Protein AF-A0A4R2C2F5-F1 (afdb_monomer)

Radius of gyration: 17.39 Å; Cα contacts (8 Å, |Δi|>4): 212; chains: 1; bounding box: 42×52×36 Å

Solvent-accessible surface area (backbone atoms only — not comparable to full-atom values): 8159 Å² total; per-residue (Å²): 137,79,82,58,66,68,59,53,52,53,48,51,54,52,50,50,52,53,58,70,70,56,68,92,62,58,73,46,77,51,84,63,47,82,47,92,70,28,44,34,46,35,34,39,32,41,31,90,96,57,86,86,55,72,64,53,52,50,46,47,50,58,59,45,46,61,54,51,52,54,40,40,78,71,54,34,48,53,51,31,39,36,34,45,31,39,52,94,87,32,26,35,43,37,43,35,37,29,35,73,93,87,40,68,49,80,49,48,25,36,22,85,43,68,90,58,55,36,82,46,71,90,90,72,76,70,82,63,87,80,44,78,80,77,57,88,70,86,129

Sequence (139 aa):
MGSDPSLAGRSAVALTGLAEAYRPRPVTPLMPWRFPGRLVKPYVITARGRSWDDQMVGVARVAAARQLEFDDAMGALGLAVVILHLGDDGIYLVVQSWAKDFQSRLSIFSGMDVDDLRPAPIGVAPCVWRCSATSGRRT

Mean predicted aligned error: 9.56 Å

pLDDT: mean 80.14, std 17.2, range [38.44, 96.81]

Nearest PDB structures (foldseek):
  8fmw-assembly1_W  TM=6.219E-01  e=4.676E-02  Borreliella burgdorferi B31
  6e95-assembly1_A  TM=4.621E-01  e=3.703E-01  Saccharomyces cerevisiae S288C
  6e52-assembly1_A  TM=4.661E-01  e=4.758E-01  Saccharomyces cerevisiae S288C
  8xl0-assembly1_A  TM=3.562E-01  e=1.471E+00  Homo sapiens

Secondary structure (DSSP, 8-state):
----HHHHHHHHHHHHHHHHH--PPPEEE---EEETTEEEEEEEEE-TT----HHHHHHHHHHHHHHHHHHHHTTEEEEEEEEEEE-SS-EEEEEEEEESTT-EEEEEEEESSSTT-EEPPTT---GGGGSGGGS----

Structure (mmCIF, N/CA/C/O backbone):
data_AF-A0A4R2C2F5-F1
#
_entry.id   AF-A0A4R2C2F5-F1
#
loop_
_atom_site.group_PDB
_atom_site.id
_atom_site.type_symbol
_atom_site.label_atom_id
_atom_site.label_alt_id
_atom_site.label_comp_id
_atom_site.label_asym_id
_atom_site.label_entity_id
_atom_site.label_seq_id
_atom_site.pdbx_PDB_ins_code
_atom_site.Cartn_x
_atom_site.Cartn_y
_atom_site.Cartn_z
_atom_site.occupancy
_atom_site.B_iso_or_equiv
_atom_site.auth_seq_id
_atom_site.auth_comp_id
_atom_site.auth_asym_id
_atom_site.auth_atom_id
_atom_site.pdbx_PDB_model_num
ATOM 1 N N . MET A 1 1 ? -22.400 38.675 2.208 1.00 41.84 1 MET A N 1
ATOM 2 C CA . MET A 1 1 ? -22.736 37.240 2.306 1.00 41.84 1 MET A CA 1
ATOM 3 C C . MET A 1 1 ? -22.178 36.747 3.635 1.00 41.84 1 MET A C 1
ATOM 5 O O . MET A 1 1 ? -20.990 36.477 3.720 1.00 41.84 1 MET A O 1
ATOM 9 N N . GLY A 1 2 ? -22.974 36.835 4.705 1.00 48.09 2 GLY A N 1
ATOM 10 C CA . GLY A 1 2 ? -22.529 36.503 6.063 1.00 48.09 2 GLY A CA 1
ATOM 11 C C . GLY A 1 2 ? -22.527 34.993 6.267 1.00 48.09 2 GLY A C 1
ATOM 12 O O . GLY A 1 2 ? -23.490 34.330 5.892 1.00 48.09 2 GLY A O 1
ATOM 13 N N . SER A 1 3 ? -21.443 34.450 6.815 1.00 55.97 3 SER A N 1
ATOM 14 C CA . SER A 1 3 ? -21.366 33.049 7.228 1.00 55.97 3 SER A CA 1
ATOM 15 C C . SER A 1 3 ? -22.447 32.767 8.270 1.00 55.97 3 SER A C 1
ATOM 17 O O . SER A 1 3 ? -22.441 33.387 9.332 1.00 55.97 3 SER A O 1
ATOM 19 N N . ASP A 1 4 ? -23.368 31.855 7.963 1.00 49.75 4 ASP A N 1
ATOM 20 C CA . ASP A 1 4 ? -24.411 31.418 8.888 1.00 49.75 4 ASP A CA 1
ATOM 21 C C . ASP A 1 4 ? -23.758 30.793 10.143 1.00 49.75 4 ASP A C 1
ATOM 23 O O . ASP A 1 4 ? -23.073 29.766 10.038 1.00 49.75 4 ASP A O 1
ATOM 27 N N . PRO A 1 5 ? -23.925 31.388 11.337 1.00 57.31 5 PRO A N 1
ATOM 28 C CA . PRO A 1 5 ? -23.315 30.890 12.568 1.00 57.31 5 PRO A CA 1
ATOM 29 C C . PRO A 1 5 ? -23.817 29.489 12.956 1.00 57.31 5 PRO A C 1
ATOM 31 O O . PRO A 1 5 ? -23.120 28.769 13.675 1.00 57.31 5 PRO A O 1
ATOM 34 N N . SER A 1 6 ? -24.972 29.051 12.439 1.00 55.88 6 SER A N 1
ATOM 35 C CA . SER A 1 6 ? -25.473 27.687 12.635 1.00 55.88 6 SER A CA 1
ATOM 36 C C . SER A 1 6 ? -24.668 26.644 11.841 1.00 55.88 6 SER A C 1
ATOM 38 O O . SER A 1 6 ? -24.438 25.536 12.336 1.00 55.88 6 SER A O 1
ATOM 40 N N . LEU A 1 7 ? -24.148 27.010 10.659 1.00 49.94 7 LEU A N 1
ATOM 41 C CA . LEU A 1 7 ? -23.226 26.178 9.876 1.00 49.94 7 LEU A CA 1
ATOM 42 C C . LEU A 1 7 ? -21.853 26.095 10.547 1.00 49.94 7 LEU A C 1
ATOM 44 O O . LEU A 1 7 ? -21.250 25.021 10.566 1.00 49.94 7 LEU A O 1
ATOM 48 N N . ALA A 1 8 ? -21.385 27.190 11.154 1.00 56.25 8 ALA A N 1
ATOM 49 C CA . ALA A 1 8 ? -20.141 27.206 11.922 1.00 56.25 8 ALA A CA 1
ATOM 50 C C . ALA A 1 8 ? -20.226 26.311 13.176 1.00 56.25 8 ALA A C 1
ATOM 52 O O . ALA A 1 8 ? -19.320 25.516 13.425 1.00 56.25 8 ALA A O 1
ATOM 53 N N . GLY A 1 9 ? -21.340 26.365 13.918 1.00 55.56 9 GLY A N 1
ATOM 54 C CA . GLY A 1 9 ? -21.569 25.531 15.105 1.00 55.56 9 GLY A CA 1
ATOM 55 C C . GLY A 1 9 ? -21.719 24.037 14.792 1.00 55.56 9 GLY A C 1
ATOM 56 O O . GLY A 1 9 ? -21.106 23.201 15.456 1.00 55.56 9 GLY A O 1
ATOM 57 N N . ARG A 1 10 ? -22.464 23.681 13.735 1.00 53.25 10 ARG A N 1
ATOM 58 C CA . ARG A 1 10 ? -22.573 22.286 13.261 1.00 53.25 10 ARG A CA 1
ATOM 59 C C . ARG A 1 10 ? -21.237 21.739 12.760 1.00 53.25 10 ARG A C 1
ATOM 61 O O . ARG A 1 10 ? -20.917 20.586 13.033 1.00 53.25 10 ARG A O 1
ATOM 68 N N . SER A 1 11 ? -20.448 22.574 12.083 1.00 61.69 11 SER A N 1
ATOM 69 C CA . SER A 1 11 ? -19.110 22.203 11.609 1.00 61.69 11 SER A CA 1
ATOM 70 C C . SER A 1 11 ? -18.139 21.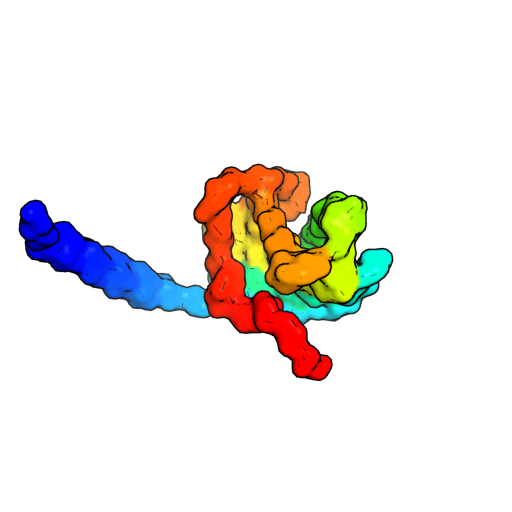978 12.766 1.00 61.69 11 SER A C 1
ATOM 72 O O . SER A 1 11 ? -17.404 20.998 12.749 1.00 61.69 11 SER A O 1
ATOM 74 N N . ALA A 1 12 ? -18.166 22.819 13.803 1.00 61.00 12 ALA A N 1
ATOM 75 C CA . ALA A 1 12 ? -17.313 22.647 14.978 1.00 61.00 12 ALA A CA 1
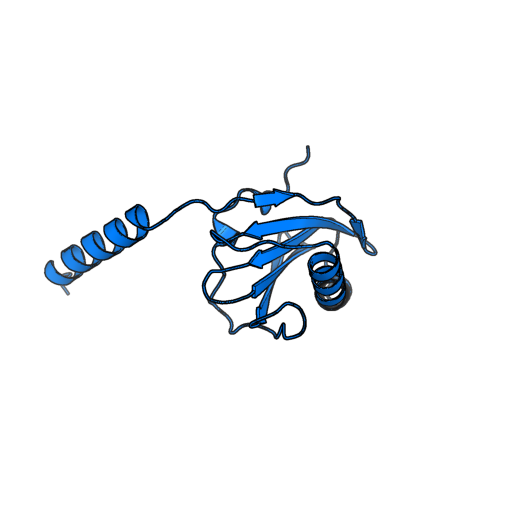ATOM 76 C C . ALA A 1 12 ? -17.640 21.357 15.749 1.00 61.00 12 ALA A C 1
ATOM 78 O O . ALA A 1 12 ? -16.735 20.592 16.058 1.00 61.00 12 ALA A O 1
ATOM 79 N N . VAL A 1 13 ? -18.922 21.059 15.990 1.00 62.62 13 VAL A N 1
ATOM 80 C CA . VAL A 1 13 ? -19.342 19.819 16.674 1.00 62.62 13 VAL A CA 1
ATOM 81 C C . VAL A 1 13 ? -19.005 18.574 15.847 1.00 62.62 13 VAL A C 1
ATOM 83 O O . VAL A 1 13 ? -18.512 17.592 16.398 1.00 62.62 13 VAL A O 1
ATOM 86 N N . ALA A 1 14 ? -19.207 18.613 14.526 1.00 61.94 14 ALA A N 1
ATOM 87 C CA . ALA A 1 14 ? -18.840 17.509 13.640 1.00 61.94 14 ALA A CA 1
ATOM 88 C C . ALA A 1 14 ? -17.318 17.272 13.595 1.00 61.94 14 ALA A C 1
ATOM 90 O O . ALA A 1 14 ? -16.873 16.124 13.601 1.00 61.94 14 ALA A O 1
ATOM 91 N N . LEU A 1 15 ? -16.513 18.341 13.591 1.00 59.09 15 LEU A N 1
ATOM 92 C CA . LEU A 1 15 ? -15.050 18.253 13.620 1.00 59.09 15 LEU A CA 1
ATOM 93 C C . LEU A 1 15 ? -14.531 17.735 14.967 1.00 59.09 15 LEU A C 1
ATOM 95 O O . LEU A 1 15 ? -13.653 16.874 14.977 1.00 59.09 15 LEU A O 1
ATOM 99 N N . THR A 1 16 ? -15.090 18.200 16.087 1.00 61.88 16 THR A N 1
ATOM 100 C CA . THR A 1 16 ? -14.743 17.696 17.425 1.00 61.88 16 THR A CA 1
ATOM 101 C C . THR A 1 16 ? -15.134 16.229 17.572 1.00 61.88 16 THR A C 1
ATOM 103 O O . THR A 1 16 ? -14.309 15.426 17.995 1.00 61.88 16 THR A O 1
ATOM 106 N N . GLY A 1 17 ? -16.328 15.837 17.112 1.00 64.69 17 GLY A N 1
ATOM 107 C CA . GLY A 1 17 ? -16.752 14.435 17.108 1.00 64.69 17 GLY A CA 1
ATOM 108 C C . GLY A 1 17 ? -15.844 13.539 16.258 1.00 64.69 17 GLY A C 1
ATOM 109 O O . GLY A 1 17 ? -15.508 12.431 16.672 1.00 64.69 17 GLY A O 1
ATOM 110 N N . LEU A 1 18 ? -15.371 14.026 15.104 1.00 60.09 18 LEU A N 1
ATOM 111 C CA . LEU A 1 18 ? -14.405 13.301 14.273 1.00 60.09 18 LEU A CA 1
ATOM 112 C C . LEU A 1 18 ? -13.034 13.175 14.957 1.00 60.09 18 LEU A C 1
ATOM 114 O O . LEU A 1 18 ? -12.396 12.127 14.863 1.00 60.09 18 LEU A O 1
ATOM 118 N N . ALA A 1 19 ? -12.581 14.225 15.644 1.00 63.00 19 ALA A N 1
ATOM 119 C CA . ALA A 1 19 ? -11.322 14.224 16.383 1.00 63.00 19 ALA A CA 1
ATOM 120 C C . ALA A 1 19 ? -11.367 13.304 17.616 1.00 63.00 19 ALA A C 1
ATOM 122 O O . ALA A 1 19 ? -10.393 12.608 17.890 1.00 63.00 19 ALA A O 1
ATOM 123 N N . GLU A 1 20 ? -12.494 13.250 18.328 1.00 64.25 20 GLU A N 1
ATOM 124 C CA . GLU A 1 20 ? -12.697 12.378 19.494 1.00 64.25 20 GLU A CA 1
ATOM 125 C C . GLU A 1 20 ? -12.886 10.905 19.106 1.00 64.25 20 GLU A C 1
ATOM 127 O O . GLU A 1 20 ? -12.379 10.005 19.784 1.00 64.25 20 GLU A O 1
ATOM 132 N N . ALA A 1 21 ? -13.579 10.643 17.993 1.00 63.69 21 ALA A N 1
ATOM 133 C CA . ALA A 1 21 ? -13.723 9.301 17.433 1.00 63.69 21 ALA A CA 1
ATOM 134 C C . ALA A 1 21 ? -12.414 8.780 16.816 1.00 63.69 21 ALA A C 1
ATOM 136 O O . ALA A 1 21 ? -12.244 7.570 16.641 1.00 63.69 21 ALA A O 1
ATOM 137 N N . TYR A 1 22 ? -11.476 9.674 16.493 1.00 63.47 22 TYR A N 1
ATOM 138 C CA . TYR A 1 22 ? -10.205 9.295 15.902 1.00 63.47 22 TYR A CA 1
ATOM 139 C C . TYR A 1 22 ? -9.343 8.504 16.889 1.00 63.47 22 TYR A C 1
ATOM 141 O O . TYR A 1 22 ? -8.990 8.955 17.980 1.00 63.47 22 TYR A O 1
ATOM 149 N N . ARG A 1 23 ? -8.935 7.311 16.461 1.00 68.50 23 ARG A N 1
ATOM 150 C CA . ARG A 1 23 ? -7.974 6.469 17.170 1.00 68.50 23 ARG A CA 1
ATOM 151 C C . ARG A 1 23 ? -6.802 6.175 16.234 1.00 68.50 23 ARG A C 1
ATOM 153 O O . ARG A 1 23 ? -7.038 5.616 15.160 1.00 68.50 23 ARG A O 1
ATOM 160 N N . PRO A 1 24 ? -5.555 6.535 16.602 1.00 72.38 24 PRO A N 1
ATOM 161 C CA . PRO A 1 24 ? -4.380 6.112 15.852 1.00 72.38 24 PRO A CA 1
ATOM 162 C C . PRO A 1 24 ? -4.378 4.590 15.701 1.00 72.38 24 PRO A C 1
ATOM 164 O O . PRO A 1 24 ? -4.519 3.865 16.688 1.00 72.38 24 PRO A O 1
ATOM 167 N N . ARG A 1 25 ? -4.238 4.108 14.465 1.00 82.12 25 ARG A N 1
ATOM 168 C CA . ARG A 1 25 ? -4.133 2.673 14.189 1.00 82.12 25 ARG A CA 1
ATOM 169 C C . ARG A 1 25 ? -2.672 2.226 14.294 1.00 82.12 25 ARG A C 1
ATOM 171 O O . ARG A 1 25 ? -1.791 3.002 13.909 1.00 82.12 25 ARG A O 1
ATOM 178 N N . PRO A 1 26 ? -2.394 1.008 14.794 1.00 86.12 26 PRO A N 1
ATOM 179 C CA . PRO A 1 26 ? -1.051 0.446 14.771 1.00 86.12 26 PRO A CA 1
ATOM 180 C C . PRO A 1 26 ? -0.490 0.427 13.349 1.00 86.12 26 PRO A C 1
ATOM 182 O O . PRO A 1 26 ? -1.187 0.053 12.407 1.00 86.12 26 PRO A O 1
ATOM 185 N N . VAL A 1 27 ? 0.774 0.824 13.216 1.00 90.06 27 VAL A N 1
ATOM 186 C CA . VAL A 1 27 ? 1.530 0.759 11.965 1.00 90.06 27 VAL A CA 1
ATOM 187 C C . VAL A 1 27 ? 2.696 -0.186 12.189 1.00 90.06 27 VAL A C 1
ATOM 189 O O . VAL A 1 27 ? 3.573 0.093 13.006 1.00 90.06 27 VAL A O 1
ATOM 192 N N . THR A 1 28 ? 2.717 -1.292 11.460 1.00 93.38 28 THR A N 1
ATOM 193 C CA . THR A 1 28 ? 3.779 -2.293 11.550 1.00 93.38 28 THR A CA 1
ATOM 194 C C . THR A 1 28 ? 4.662 -2.196 10.308 1.00 93.38 28 THR A C 1
ATOM 196 O O . THR A 1 28 ? 4.180 -2.497 9.215 1.00 93.38 28 THR A O 1
ATOM 199 N N . PRO A 1 29 ? 5.932 -1.763 10.422 1.00 94.62 29 PRO A N 1
ATOM 200 C CA . PRO A 1 29 ? 6.871 -1.860 9.310 1.00 94.62 29 PRO A CA 1
ATOM 201 C C . PRO A 1 29 ? 7.181 -3.331 9.023 1.00 94.62 29 PRO A C 1
ATOM 203 O O . PRO A 1 29 ? 7.397 -4.108 9.953 1.00 94.62 29 PRO A O 1
ATOM 206 N N . LEU A 1 30 ? 7.236 -3.702 7.746 1.00 95.19 30 LEU A N 1
ATOM 207 C CA . LEU A 1 30 ? 7.745 -5.008 7.320 1.00 95.19 30 LEU A CA 1
ATOM 208 C C . LEU A 1 30 ? 9.149 -4.861 6.723 1.00 95.19 30 LEU A C 1
ATOM 210 O O . LEU A 1 30 ? 9.651 -3.751 6.525 1.00 95.19 30 LEU A O 1
ATOM 214 N N . MET A 1 31 ? 9.790 -5.991 6.423 1.00 94.81 31 MET A N 1
ATOM 215 C CA . MET A 1 31 ? 11.122 -5.994 5.825 1.00 94.81 31 MET A CA 1
ATOM 216 C C . MET A 1 31 ? 11.103 -5.293 4.452 1.00 94.81 31 MET A C 1
ATOM 218 O O . MET A 1 31 ? 10.339 -5.706 3.573 1.00 94.81 31 MET A O 1
ATOM 222 N N . PRO A 1 32 ? 11.938 -4.260 4.225 1.00 95.31 32 PRO A N 1
ATOM 223 C CA . PRO A 1 32 ? 12.057 -3.630 2.916 1.00 95.31 32 PRO A CA 1
ATOM 224 C C . PRO A 1 32 ? 12.480 -4.622 1.831 1.00 95.31 32 PRO A C 1
ATOM 226 O O . PRO A 1 32 ? 13.291 -5.516 2.078 1.00 95.31 32 PRO A O 1
ATOM 229 N N . TRP A 1 33 ? 12.001 -4.420 0.603 1.00 95.00 33 TRP A N 1
ATOM 230 C CA . TRP A 1 33 ? 12.461 -5.186 -0.557 1.00 95.00 33 TRP A CA 1
ATOM 231 C C . TRP A 1 33 ? 12.962 -4.281 -1.675 1.00 95.00 33 TRP A C 1
ATOM 233 O O . TRP A 1 33 ? 12.659 -3.089 -1.745 1.00 95.00 33 TRP A O 1
ATOM 243 N N . ARG A 1 34 ? 13.753 -4.868 -2.572 1.00 93.38 34 ARG A N 1
ATOM 244 C CA . ARG A 1 34 ? 14.233 -4.194 -3.777 1.00 93.38 34 ARG A CA 1
ATOM 245 C C . ARG A 1 34 ? 13.283 -4.452 -4.934 1.00 93.38 34 ARG A C 1
ATOM 247 O O . ARG A 1 34 ? 12.882 -5.588 -5.172 1.00 93.38 34 ARG A O 1
ATOM 254 N N . PHE A 1 35 ? 12.969 -3.387 -5.648 1.00 91.19 35 PHE A N 1
ATOM 255 C CA . PHE A 1 35 ? 12.320 -3.393 -6.951 1.00 91.19 35 PHE A CA 1
ATOM 256 C C . PHE A 1 35 ? 13.298 -2.728 -7.940 1.00 91.19 35 PHE A C 1
ATOM 258 O O . PHE A 1 35 ? 14.133 -1.937 -7.486 1.00 91.19 35 PHE A O 1
ATOM 265 N N . PRO A 1 36 ? 13.305 -3.045 -9.246 1.00 87.94 36 PRO A N 1
ATOM 266 C CA . PRO A 1 36 ? 14.187 -2.362 -10.195 1.00 87.94 36 PRO A CA 1
ATOM 267 C C . PRO A 1 36 ? 14.162 -0.835 -10.010 1.00 87.94 36 PRO A C 1
ATOM 269 O O . PRO A 1 36 ? 13.101 -0.235 -9.866 1.00 87.94 36 PRO A O 1
ATOM 272 N N . GLY A 1 37 ? 15.344 -0.224 -9.867 1.00 83.38 37 GLY A N 1
ATOM 273 C CA . GLY A 1 37 ? 15.480 1.222 -9.638 1.00 83.38 37 GLY A CA 1
ATOM 274 C C . GLY A 1 37 ? 14.957 1.758 -8.292 1.00 83.38 37 GLY A C 1
ATOM 275 O O . GLY A 1 37 ? 14.945 2.979 -8.104 1.00 83.38 37 GLY A O 1
ATOM 276 N N . ARG A 1 38 ? 14.523 0.899 -7.347 1.00 88.00 38 ARG A N 1
ATOM 277 C CA . ARG A 1 38 ? 13.796 1.339 -6.142 1.00 88.00 38 ARG A CA 1
ATOM 278 C C . ARG A 1 38 ? 13.994 0.478 -4.886 1.00 88.00 38 ARG A C 1
ATOM 280 O O . ARG A 1 38 ? 14.006 -0.752 -4.923 1.00 88.00 38 ARG A O 1
ATOM 287 N N . LEU A 1 39 ? 14.063 1.134 -3.729 1.00 92.69 39 LEU A N 1
ATOM 288 C CA . LEU A 1 39 ? 13.844 0.508 -2.423 1.00 92.69 39 LEU A CA 1
ATOM 289 C C . LEU A 1 39 ? 12.371 0.672 -2.042 1.00 92.69 39 LEU A C 1
ATOM 291 O O . LEU A 1 39 ? 11.862 1.791 -2.043 1.00 92.69 39 LEU A O 1
ATOM 295 N N . VAL A 1 40 ? 11.697 -0.419 -1.688 1.00 94.88 40 VAL A N 1
ATOM 296 C CA . VAL A 1 40 ? 10.300 -0.389 -1.253 1.00 94.88 40 VAL A CA 1
ATOM 297 C C . VAL A 1 40 ? 10.220 -0.611 0.251 1.00 94.88 40 VAL A C 1
ATOM 299 O O . VAL A 1 40 ? 10.757 -1.593 0.765 1.00 94.88 40 VAL A O 1
ATOM 302 N N . LYS A 1 41 ? 9.553 0.309 0.953 1.00 95.94 41 LYS A N 1
ATOM 303 C CA . LYS A 1 41 ? 9.276 0.241 2.391 1.00 95.94 41 LYS A CA 1
ATOM 304 C C . LYS A 1 41 ? 7.813 -0.161 2.624 1.00 95.94 41 LYS A C 1
ATOM 306 O O . LYS A 1 41 ? 6.925 0.672 2.432 1.00 95.94 41 LYS A O 1
ATOM 311 N N . PRO A 1 42 ? 7.550 -1.419 2.997 1.00 96.06 42 PRO A N 1
ATOM 312 C CA . PRO A 1 42 ? 6.209 -1.870 3.330 1.00 96.06 42 PRO A CA 1
ATOM 313 C C . PRO A 1 42 ? 5.779 -1.571 4.758 1.00 96.06 42 PRO A C 1
ATOM 315 O O . PRO A 1 42 ? 6.563 -1.685 5.702 1.00 96.06 42 PRO A O 1
ATOM 318 N N . TYR A 1 43 ? 4.488 -1.304 4.908 1.00 95.56 43 TYR A N 1
ATOM 319 C CA . TYR A 1 43 ? 3.821 -1.155 6.191 1.00 95.56 43 TYR A CA 1
ATOM 320 C C . TYR A 1 43 ? 2.468 -1.860 6.171 1.00 95.56 43 TYR A C 1
ATOM 322 O O . TYR A 1 43 ? 1.793 -1.903 5.142 1.00 95.56 43 TYR A O 1
ATOM 330 N N . VAL A 1 44 ? 2.045 -2.351 7.331 1.00 95.12 44 VAL A N 1
ATOM 331 C CA . VAL A 1 44 ? 0.674 -2.806 7.561 1.00 95.12 44 VAL A CA 1
ATOM 332 C C . VAL A 1 44 ? 0.005 -1.884 8.568 1.00 95.12 44 VAL A C 1
ATOM 334 O O . VAL A 1 44 ? 0.604 -1.535 9.584 1.00 95.12 44 VAL A O 1
ATOM 337 N N . ILE A 1 45 ? -1.235 -1.488 8.290 1.00 92.62 45 ILE A N 1
ATOM 338 C CA . ILE A 1 45 ? -2.075 -0.728 9.219 1.00 92.62 45 ILE A CA 1
ATOM 339 C C . ILE A 1 45 ? -3.310 -1.552 9.536 1.00 92.62 45 ILE A C 1
ATOM 341 O O . ILE A 1 45 ? -4.101 -1.842 8.638 1.00 92.62 45 ILE A O 1
ATOM 345 N N . THR A 1 46 ? -3.523 -1.881 10.804 1.00 91.25 46 THR A N 1
ATOM 346 C CA . THR A 1 46 ? -4.631 -2.749 11.215 1.00 91.25 46 THR A CA 1
ATOM 347 C C . THR A 1 46 ? -5.710 -2.007 11.989 1.00 91.25 46 THR A C 1
ATOM 349 O O . THR A 1 46 ? -5.456 -1.232 12.911 1.00 91.25 46 THR A O 1
ATOM 352 N N . ALA A 1 47 ? -6.958 -2.261 11.615 1.00 88.94 47 ALA A N 1
ATOM 353 C CA . ALA A 1 47 ? -8.113 -2.002 12.450 1.00 88.94 47 ALA A CA 1
ATOM 354 C C . ALA A 1 47 ? -8.152 -2.925 13.669 1.00 88.94 47 ALA A C 1
ATOM 356 O O . ALA A 1 47 ? -7.522 -3.985 13.704 1.00 88.94 47 ALA A O 1
ATOM 357 N N . ARG A 1 48 ? -8.937 -2.536 14.674 1.00 85.19 48 ARG A N 1
ATOM 358 C CA . ARG A 1 48 ? -9.122 -3.353 15.872 1.00 85.19 48 ARG A CA 1
ATOM 359 C C . ARG A 1 48 ? -9.777 -4.683 15.491 1.00 85.19 48 ARG A C 1
ATOM 361 O O . ARG A 1 48 ? -10.778 -4.700 14.790 1.00 85.19 48 ARG A O 1
ATOM 368 N N . GLY A 1 49 ? -9.217 -5.789 15.976 1.00 88.94 49 GLY A N 1
ATOM 369 C CA . GLY A 1 49 ? -9.740 -7.132 15.699 1.00 88.94 49 GLY A CA 1
ATOM 370 C C . GLY A 1 49 ? -9.407 -7.673 14.305 1.00 88.94 49 GLY A C 1
ATOM 371 O O . GLY A 1 49 ? -9.776 -8.802 14.005 1.00 88.94 49 GLY A O 1
ATOM 372 N N . ARG A 1 50 ? -8.687 -6.912 13.469 1.00 92.25 50 ARG A N 1
ATOM 373 C CA . ARG A 1 50 ? -8.136 -7.407 12.205 1.00 92.25 50 ARG A CA 1
ATOM 374 C C . ARG A 1 50 ? -6.706 -7.900 12.415 1.00 92.25 50 ARG A C 1
ATOM 376 O O . ARG A 1 50 ? -5.927 -7.288 13.146 1.00 92.25 50 ARG A O 1
ATOM 383 N N . SER A 1 51 ? -6.360 -8.979 11.728 1.00 94.19 51 SER A N 1
ATOM 384 C CA . SER A 1 51 ? -5.016 -9.555 11.674 1.00 94.19 51 SER A CA 1
ATOM 385 C C . SER A 1 51 ? -4.609 -9.776 10.224 1.00 94.19 51 SER A C 1
ATOM 387 O O . SER A 1 51 ? -5.463 -9.869 9.346 1.00 94.19 51 SER A O 1
ATOM 389 N N . TRP A 1 52 ? -3.307 -9.861 9.995 1.00 96.00 52 TRP A N 1
ATOM 390 C CA . TRP A 1 52 ? -2.708 -10.161 8.701 1.00 96.00 52 TRP A CA 1
ATOM 391 C C . TRP A 1 52 ? -1.764 -11.352 8.848 1.00 96.00 52 TRP A C 1
ATOM 393 O O . TRP A 1 52 ? -1.304 -11.649 9.953 1.00 96.00 52 TRP A O 1
ATOM 403 N N . ASP A 1 53 ? -1.477 -12.004 7.730 1.00 96.31 53 ASP A N 1
ATOM 404 C CA . ASP A 1 53 ? -0.505 -13.085 7.623 1.00 96.31 53 ASP A CA 1
ATOM 405 C C . ASP A 1 53 ? 0.448 -12.850 6.437 1.00 96.31 53 ASP A C 1
ATOM 407 O O . ASP A 1 53 ? 0.324 -11.880 5.677 1.00 96.31 53 ASP A O 1
ATOM 411 N N . ASP A 1 54 ? 1.425 -13.742 6.285 1.00 95.75 54 ASP A N 1
ATOM 412 C CA . ASP A 1 54 ? 2.425 -13.650 5.221 1.00 95.75 54 ASP A CA 1
ATOM 413 C C . ASP A 1 54 ? 1.818 -13.818 3.820 1.00 95.75 54 ASP A C 1
ATOM 415 O O . ASP A 1 54 ? 2.337 -13.254 2.851 1.00 95.75 54 ASP A O 1
ATOM 419 N N . GLN A 1 55 ? 0.704 -14.549 3.693 1.00 95.56 55 GLN A N 1
ATOM 420 C CA . GLN A 1 55 ? 0.015 -14.728 2.416 1.00 95.56 55 GLN A CA 1
ATOM 421 C C . GLN A 1 55 ? -0.603 -13.407 1.953 1.00 95.56 55 GLN A C 1
ATOM 423 O O . GLN A 1 55 ? -0.382 -12.996 0.812 1.00 95.56 55 GLN A O 1
ATOM 428 N N . MET A 1 56 ? -1.308 -12.704 2.841 1.00 96.81 56 MET A N 1
ATOM 429 C CA . MET A 1 56 ? -1.883 -11.386 2.566 1.00 96.81 56 MET A CA 1
ATOM 430 C C . MET A 1 56 ? -0.810 -10.384 2.142 1.00 96.81 56 MET A C 1
ATOM 432 O O . MET A 1 56 ? -0.985 -9.644 1.171 1.00 96.81 56 MET A O 1
ATOM 436 N N . VAL A 1 57 ? 0.335 -10.391 2.829 1.00 96.50 57 VAL A N 1
ATOM 437 C CA . VAL A 1 57 ? 1.491 -9.558 2.465 1.00 96.50 57 VAL A CA 1
ATOM 438 C C . VAL A 1 57 ? 2.039 -9.946 1.089 1.00 96.50 57 VAL A C 1
ATOM 440 O O . VAL A 1 57 ? 2.372 -9.067 0.290 1.00 96.50 57 VAL A O 1
ATOM 443 N N . GLY A 1 58 ? 2.112 -11.242 0.785 1.00 96.38 58 GLY A N 1
ATOM 444 C CA . GLY A 1 58 ? 2.534 -11.759 -0.516 1.00 96.38 58 GLY A CA 1
ATOM 445 C C . GLY A 1 58 ? 1.640 -11.280 -1.661 1.00 96.38 58 GLY A C 1
ATOM 446 O O . GLY A 1 58 ? 2.145 -10.741 -2.649 1.00 96.38 58 GLY A O 1
ATOM 447 N N . VAL A 1 59 ? 0.319 -11.398 -1.505 1.00 95.88 59 VAL A N 1
ATOM 448 C CA . VAL A 1 59 ? -0.668 -10.930 -2.494 1.00 95.88 59 VAL A CA 1
ATOM 449 C C . VAL A 1 59 ? -0.569 -9.417 -2.680 1.00 95.88 59 VAL A C 1
ATOM 451 O O . VAL A 1 59 ? -0.440 -8.938 -3.809 1.00 95.88 59 VAL A O 1
ATOM 454 N N . ALA A 1 60 ? -0.521 -8.658 -1.581 1.00 95.12 60 ALA A N 1
ATOM 455 C CA . ALA A 1 60 ? -0.356 -7.207 -1.620 1.00 95.12 60 ALA A CA 1
ATOM 456 C C . ALA A 1 60 ? 0.939 -6.791 -2.336 1.00 95.12 60 ALA A C 1
ATO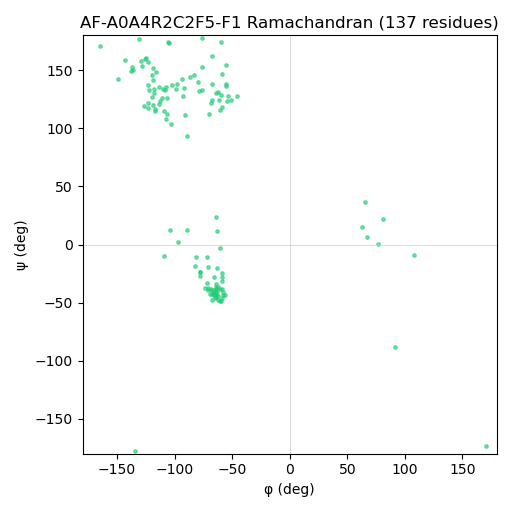M 458 O O . ALA A 1 60 ? 0.947 -5.827 -3.105 1.00 95.12 60 ALA A O 1
ATOM 459 N N . ARG A 1 61 ? 2.034 -7.536 -2.141 1.00 95.88 61 ARG A N 1
ATOM 460 C CA . ARG A 1 61 ? 3.312 -7.304 -2.827 1.00 95.88 61 ARG A CA 1
ATOM 461 C C . ARG A 1 61 ? 3.210 -7.550 -4.333 1.00 95.88 61 ARG A C 1
ATOM 463 O O . ARG A 1 61 ? 3.736 -6.744 -5.099 1.00 95.88 61 ARG A O 1
ATOM 470 N N . VAL A 1 62 ? 2.540 -8.621 -4.762 1.00 95.00 62 VAL A N 1
ATOM 471 C CA . VAL A 1 62 ? 2.308 -8.913 -6.190 1.00 95.00 62 VAL A CA 1
ATOM 472 C C . VAL A 1 62 ? 1.415 -7.846 -6.827 1.00 95.00 62 VAL A C 1
ATOM 474 O O . VAL A 1 62 ? 1.717 -7.359 -7.916 1.00 95.00 62 VAL A O 1
ATOM 477 N N . ALA A 1 63 ? 0.352 -7.427 -6.139 1.00 94.19 63 ALA A N 1
ATOM 478 C CA . ALA A 1 63 ? -0.519 -6.350 -6.600 1.00 94.19 63 ALA A CA 1
ATOM 479 C C . ALA A 1 63 ? 0.241 -5.015 -6.717 1.00 94.19 63 ALA A C 1
ATOM 481 O O . ALA A 1 63 ? 0.143 -4.334 -7.738 1.00 94.19 63 ALA A O 1
ATOM 482 N N . ALA A 1 64 ? 1.063 -4.678 -5.718 1.00 95.31 64 ALA A N 1
ATOM 483 C CA . ALA A 1 64 ? 1.885 -3.471 -5.730 1.00 95.31 64 ALA A CA 1
ATOM 484 C C . ALA A 1 64 ? 2.931 -3.481 -6.853 1.00 95.31 64 ALA A C 1
ATOM 486 O O . ALA A 1 64 ? 3.208 -2.427 -7.420 1.00 95.31 64 ALA A O 1
ATOM 487 N N . ALA A 1 65 ? 3.488 -4.647 -7.204 1.00 94.44 65 ALA A N 1
ATOM 488 C CA . ALA A 1 65 ? 4.482 -4.765 -8.270 1.00 94.44 65 ALA A CA 1
ATOM 489 C C . ALA A 1 65 ? 3.964 -4.204 -9.602 1.00 94.44 65 ALA A C 1
ATOM 491 O O . ALA A 1 65 ? 4.653 -3.399 -10.215 1.00 94.44 65 ALA A O 1
ATOM 492 N N . ARG A 1 66 ? 2.714 -4.508 -9.978 1.00 92.81 66 ARG A N 1
ATOM 493 C CA . ARG A 1 66 ? 2.094 -3.988 -11.214 1.00 92.81 66 ARG A CA 1
ATOM 494 C C . ARG A 1 66 ? 2.060 -2.459 -11.252 1.00 92.81 66 ARG A C 1
ATOM 496 O O . ARG A 1 66 ? 2.328 -1.848 -12.282 1.00 92.81 66 ARG A O 1
ATOM 503 N N . GLN A 1 67 ? 1.757 -1.830 -10.116 1.00 93.50 67 GLN A N 1
ATOM 504 C CA . GLN A 1 67 ? 1.779 -0.372 -10.017 1.00 93.50 67 GLN A CA 1
ATOM 505 C C . GLN A 1 67 ? 3.208 0.177 -10.045 1.00 93.50 67 GLN A C 1
ATOM 507 O O . GLN A 1 67 ? 3.459 1.206 -10.665 1.00 93.50 67 GLN A O 1
ATOM 512 N N . LEU A 1 68 ? 4.154 -0.498 -9.390 1.00 93.62 68 LEU A N 1
ATOM 513 C CA . LEU A 1 68 ? 5.557 -0.088 -9.384 1.00 93.62 68 LEU A CA 1
ATOM 514 C C . LEU A 1 68 ? 6.185 -0.161 -10.784 1.00 93.62 68 LEU A C 1
ATOM 516 O O . LEU A 1 68 ? 6.962 0.736 -11.111 1.00 93.62 68 LEU A O 1
ATOM 520 N N . GLU A 1 69 ? 5.822 -1.163 -11.594 1.00 93.69 69 GLU A N 1
ATOM 521 C CA . GLU A 1 69 ? 6.195 -1.291 -13.014 1.00 93.69 69 GLU A CA 1
ATOM 522 C C . GLU A 1 69 ? 5.669 -0.109 -13.832 1.00 93.69 69 GLU A C 1
ATOM 524 O O . GLU A 1 69 ? 6.431 0.539 -14.548 1.00 93.69 69 GLU A O 1
ATOM 529 N N . PHE A 1 70 ? 4.384 0.225 -13.676 1.00 91.31 70 PHE A N 1
ATOM 530 C CA . PHE A 1 70 ? 3.799 1.401 -14.321 1.00 91.31 70 PHE A CA 1
ATOM 531 C C . PHE A 1 70 ? 4.514 2.692 -13.901 1.00 91.31 70 PHE A C 1
ATOM 533 O O . PHE A 1 70 ? 4.879 3.514 -14.740 1.00 91.31 70 PHE A O 1
ATOM 540 N N . ASP A 1 7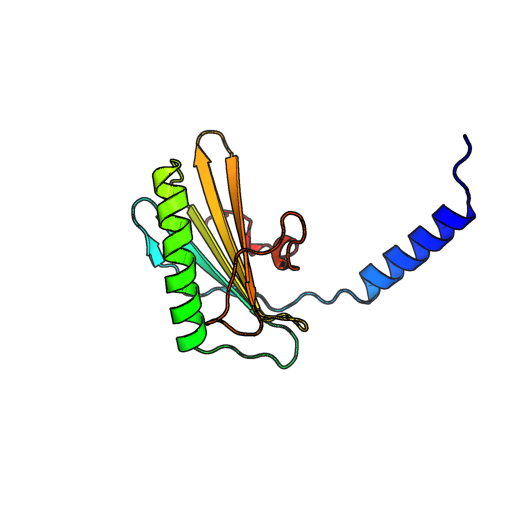1 ? 4.761 2.865 -12.604 1.00 90.69 71 ASP A N 1
ATOM 541 C CA . ASP A 1 71 ? 5.446 4.044 -12.083 1.00 90.69 71 ASP A CA 1
ATOM 542 C C . ASP A 1 71 ? 6.881 4.153 -12.623 1.00 90.69 71 ASP A C 1
ATOM 544 O O . ASP A 1 71 ? 7.340 5.265 -12.891 1.00 90.69 71 ASP A O 1
ATOM 548 N N . ASP A 1 72 ? 7.576 3.021 -12.790 1.00 88.94 72 ASP A N 1
ATOM 549 C CA . ASP A 1 72 ? 8.924 2.943 -13.372 1.00 88.94 72 ASP A CA 1
ATOM 550 C C . ASP A 1 72 ? 8.930 3.376 -14.841 1.00 88.94 72 ASP A C 1
ATOM 552 O O . ASP A 1 72 ? 9.707 4.252 -15.221 1.00 88.94 72 ASP A O 1
ATOM 556 N N . ALA A 1 73 ? 7.975 2.878 -15.634 1.00 89.69 73 ALA A N 1
ATOM 557 C CA . ALA A 1 73 ? 7.766 3.322 -17.013 1.00 89.69 73 ALA A CA 1
ATOM 558 C C . ALA A 1 73 ? 7.459 4.830 -17.105 1.00 89.69 73 ALA A C 1
ATOM 560 O O . ALA A 1 73 ? 7.808 5.486 -18.085 1.00 89.69 73 ALA A O 1
ATOM 561 N N . MET A 1 74 ? 6.864 5.400 -16.054 1.00 87.38 74 MET A N 1
ATOM 562 C CA . MET A 1 74 ? 6.602 6.835 -15.912 1.00 87.38 74 MET A CA 1
ATOM 563 C C . MET A 1 74 ? 7.757 7.607 -15.237 1.00 87.38 74 MET A C 1
ATOM 565 O O . MET A 1 74 ? 7.580 8.760 -14.824 1.00 87.38 74 MET A O 1
ATOM 569 N N . GLY A 1 75 ? 8.934 6.995 -15.085 1.00 85.44 75 GLY A N 1
ATOM 570 C CA . GLY A 1 75 ? 10.159 7.631 -14.591 1.00 85.44 75 GLY A CA 1
ATOM 571 C C . GLY A 1 75 ? 10.269 7.768 -13.068 1.00 85.44 75 GLY A C 1
ATOM 572 O O . GLY A 1 75 ? 10.991 8.645 -12.589 1.00 85.44 75 GLY A O 1
ATOM 573 N N . ALA A 1 76 ? 9.538 6.965 -12.287 1.00 84.94 76 ALA A N 1
ATOM 574 C CA . ALA A 1 76 ? 9.691 6.929 -10.831 1.00 84.94 76 ALA A CA 1
ATOM 575 C C . ALA A 1 76 ? 10.948 6.153 -10.409 1.00 84.94 76 ALA A C 1
ATOM 577 O O . ALA A 1 76 ? 11.177 5.030 -10.851 1.00 84.94 76 ALA A O 1
ATOM 578 N N . LEU A 1 77 ? 11.7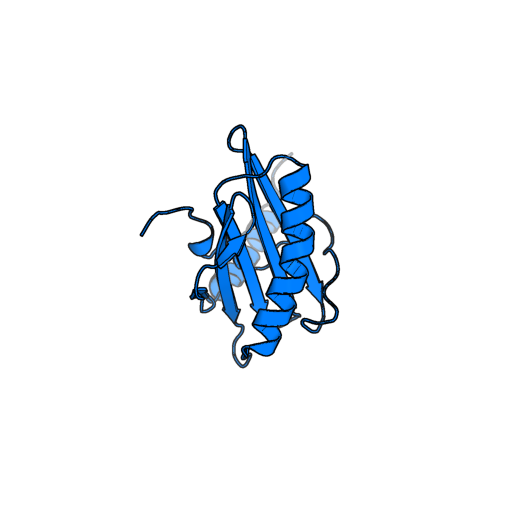41 6.717 -9.497 1.00 84.12 77 LEU A N 1
ATOM 579 C CA . LEU A 1 77 ? 13.036 6.172 -9.077 1.00 84.12 77 LEU A CA 1
ATOM 580 C C . LEU A 1 77 ? 13.270 6.388 -7.575 1.00 84.12 77 LEU A C 1
ATOM 582 O O . LEU A 1 77 ? 12.697 7.276 -6.945 1.00 84.12 77 LEU A O 1
ATOM 586 N N . GLY A 1 78 ? 14.166 5.592 -6.991 1.00 86.94 78 GLY A N 1
ATOM 587 C CA . GLY A 1 78 ? 14.654 5.801 -5.628 1.00 86.94 78 GLY A CA 1
ATOM 588 C C . GLY A 1 78 ? 13.845 5.068 -4.560 1.00 86.94 78 GLY A C 1
ATOM 589 O O . GLY A 1 78 ? 14.209 3.955 -4.183 1.00 86.94 78 GLY A O 1
ATOM 590 N N . LEU A 1 79 ? 12.781 5.680 -4.035 1.00 89.19 79 LEU A N 1
ATOM 591 C CA . LEU A 1 79 ? 11.986 5.138 -2.922 1.00 89.19 79 LEU A CA 1
ATOM 592 C C . LEU A 1 79 ? 10.551 4.835 -3.370 1.00 89.19 79 LEU A C 1
ATOM 594 O O . LEU A 1 79 ? 10.005 5.519 -4.231 1.00 89.19 79 LEU A O 1
ATOM 598 N N . ALA A 1 80 ? 9.936 3.817 -2.776 1.00 92.31 80 ALA A N 1
ATOM 599 C CA . ALA A 1 80 ? 8.489 3.652 -2.747 1.00 92.31 80 ALA A CA 1
ATOM 600 C C . ALA A 1 80 ? 8.029 3.207 -1.356 1.00 92.31 80 ALA A C 1
ATOM 602 O O . ALA A 1 80 ? 8.771 2.559 -0.614 1.00 92.31 80 ALA A O 1
ATOM 603 N N . VAL A 1 81 ? 6.792 3.546 -1.019 1.00 94.38 81 VAL A N 1
ATOM 604 C CA . VAL A 1 81 ? 6.097 3.100 0.187 1.00 94.38 81 VAL A CA 1
ATOM 605 C C . VAL A 1 81 ? 4.883 2.293 -0.252 1.00 94.38 81 VAL A C 1
ATOM 607 O O . VAL A 1 81 ? 4.119 2.733 -1.109 1.00 94.38 81 VAL A O 1
ATOM 610 N N . VAL A 1 82 ? 4.724 1.103 0.324 1.00 95.44 82 VAL A N 1
ATOM 611 C CA . VAL A 1 82 ? 3.560 0.239 0.098 1.00 95.44 82 VAL A CA 1
ATOM 612 C C . VAL A 1 82 ? 2.866 0.030 1.433 1.00 95.44 82 VAL A C 1
ATOM 614 O O . VAL A 1 82 ? 3.508 -0.359 2.403 1.00 95.44 82 VAL A O 1
ATOM 617 N N . ILE A 1 83 ? 1.568 0.304 1.506 1.00 95.69 83 ILE A N 1
ATOM 618 C CA . ILE A 1 83 ? 0.792 0.164 2.738 1.00 95.69 83 ILE A CA 1
ATOM 619 C C . ILE A 1 83 ? -0.372 -0.779 2.483 1.00 95.69 83 ILE A C 1
ATOM 621 O O . ILE A 1 83 ? -1.247 -0.463 1.681 1.00 95.69 83 ILE A O 1
ATOM 625 N N . LEU A 1 84 ? -0.394 -1.903 3.196 1.00 96.12 84 LEU A N 1
ATOM 626 C CA . LEU A 1 84 ? -1.566 -2.763 3.306 1.00 96.12 84 LEU A CA 1
ATOM 627 C C . LEU A 1 84 ? -2.377 -2.309 4.524 1.00 96.12 84 LEU A C 1
ATOM 629 O O . LEU A 1 84 ? -1.934 -2.437 5.663 1.00 96.12 84 LEU A O 1
ATOM 633 N N . HIS A 1 85 ? -3.554 -1.742 4.304 1.00 93.81 85 HIS A N 1
ATOM 634 C CA . HIS A 1 85 ? -4.429 -1.279 5.368 1.00 93.81 85 HIS A CA 1
ATOM 635 C C . HIS A 1 85 ? -5.666 -2.167 5.486 1.00 93.81 85 HIS A C 1
ATOM 637 O O . HIS A 1 85 ? -6.513 -2.190 4.602 1.00 93.81 85 HIS A O 1
ATOM 643 N N . LEU A 1 86 ? -5.784 -2.858 6.615 1.00 93.62 86 LEU A N 1
ATOM 644 C CA . LEU A 1 86 ? -6.965 -3.618 6.994 1.00 93.62 86 LEU A CA 1
ATOM 645 C C . LEU A 1 86 ? -7.884 -2.657 7.751 1.00 93.62 86 LEU A C 1
ATOM 647 O O . LEU A 1 86 ? -7.691 -2.439 8.948 1.00 93.62 86 LEU A O 1
ATOM 651 N N . GLY A 1 87 ? -8.810 -2.020 7.038 1.00 88.88 87 GLY A N 1
ATOM 652 C CA . GLY A 1 87 ? -9.811 -1.104 7.583 1.00 88.88 87 GLY A CA 1
ATOM 653 C C . GLY A 1 87 ? -10.956 -1.827 8.295 1.00 88.88 87 GLY A C 1
ATOM 654 O O . GLY A 1 87 ? -11.001 -3.055 8.356 1.00 88.88 87 GLY A O 1
ATOM 655 N N . ASP A 1 88 ? -11.888 -1.059 8.856 1.00 86.25 88 ASP A N 1
ATOM 656 C CA . ASP A 1 88 ? -13.141 -1.624 9.390 1.00 86.25 88 ASP A CA 1
ATOM 657 C C . ASP A 1 88 ? -14.140 -1.939 8.262 1.00 86.25 88 ASP A C 1
ATOM 659 O O . ASP A 1 88 ? -15.010 -2.789 8.412 1.00 86.25 88 ASP A O 1
ATOM 663 N N . ASP A 1 89 ? -13.984 -1.263 7.126 1.00 86.56 89 ASP A N 1
ATOM 664 C CA . ASP A 1 89 ? -14.876 -1.234 5.967 1.00 86.56 89 ASP A CA 1
ATOM 665 C C . ASP A 1 89 ? -14.315 -1.959 4.733 1.00 86.56 89 ASP A C 1
ATOM 667 O O . ASP A 1 89 ? -15.041 -2.177 3.769 1.00 86.56 89 ASP A O 1
ATOM 671 N N . GLY A 1 90 ? -13.040 -2.354 4.757 1.00 90.44 90 GLY A N 1
ATOM 672 C CA . GLY A 1 90 ? -12.404 -3.064 3.652 1.00 90.44 90 GLY A CA 1
ATOM 673 C C . GLY A 1 90 ? -10.896 -3.203 3.819 1.00 90.44 90 GLY A C 1
ATOM 674 O O . GLY A 1 90 ? -10.328 -2.876 4.864 1.00 90.44 90 GLY A O 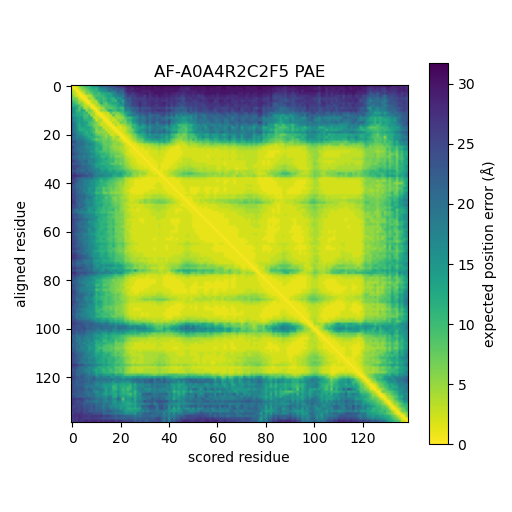1
ATOM 675 N N . ILE A 1 91 ? -10.243 -3.710 2.780 1.00 93.75 91 ILE A N 1
ATOM 676 C CA . ILE A 1 91 ? -8.791 -3.747 2.641 1.00 93.75 91 ILE A CA 1
ATOM 677 C C . ILE A 1 91 ? -8.380 -2.720 1.594 1.00 93.75 91 ILE A C 1
ATOM 679 O O . ILE A 1 91 ? -8.977 -2.618 0.525 1.00 93.75 91 ILE A O 1
ATOM 683 N N . TYR A 1 92 ? -7.331 -1.968 1.906 1.00 93.25 92 TYR A N 1
ATOM 684 C CA . TYR A 1 92 ? -6.757 -0.978 1.016 1.00 93.25 92 TYR A CA 1
ATOM 685 C C . TYR A 1 92 ? -5.282 -1.265 0.785 1.00 93.25 92 TYR A C 1
ATOM 687 O O . TYR A 1 92 ? -4.538 -1.539 1.726 1.00 93.25 92 TYR A O 1
ATOM 695 N N . LEU A 1 93 ? -4.838 -1.133 -0.458 1.00 95.06 93 LEU A N 1
ATOM 696 C CA . LEU A 1 93 ? -3.429 -1.132 -0.818 1.00 95.06 93 LEU A CA 1
ATOM 697 C C . LEU A 1 93 ? -3.065 0.251 -1.339 1.00 95.06 93 LEU A C 1
ATOM 699 O O . LEU A 1 93 ? -3.637 0.724 -2.318 1.00 95.06 93 LEU A O 1
ATOM 703 N N . VAL A 1 94 ? -2.106 0.899 -0.692 1.00 94.19 94 VAL A N 1
ATOM 704 C CA . VAL A 1 94 ? -1.591 2.200 -1.116 1.00 94.19 94 VAL A CA 1
ATOM 705 C C . VAL A 1 94 ? -0.173 2.024 -1.615 1.00 94.19 94 VAL A C 1
ATOM 707 O O . VAL A 1 94 ? 0.673 1.495 -0.899 1.00 94.19 94 VAL A O 1
ATOM 710 N N . VAL A 1 95 ? 0.087 2.484 -2.832 1.00 93.75 95 VAL A N 1
ATOM 711 C CA . VAL A 1 95 ? 1.419 2.514 -3.433 1.00 93.75 95 VAL A CA 1
ATOM 712 C C . VAL A 1 95 ? 1.776 3.970 -3.674 1.00 93.75 95 VAL A C 1
ATOM 714 O O . VAL A 1 95 ? 1.118 4.658 -4.454 1.00 93.75 95 VAL A O 1
ATOM 717 N N . GLN A 1 96 ? 2.805 4.442 -2.977 1.00 92.06 96 GLN A N 1
ATOM 718 C CA . GLN A 1 96 ? 3.367 5.770 -3.168 1.00 92.06 96 GLN A CA 1
ATOM 719 C C . GLN A 1 96 ? 4.775 5.650 -3.743 1.00 92.06 96 GLN A C 1
ATOM 721 O O . GLN A 1 96 ? 5.643 5.013 -3.143 1.00 92.06 96 GLN A O 1
ATOM 726 N N . SER A 1 97 ? 5.016 6.280 -4.885 1.00 90.31 97 SER A N 1
ATOM 727 C CA . SER A 1 97 ? 6.332 6.354 -5.517 1.00 90.31 97 SER A CA 1
ATOM 728 C C . SER A 1 97 ? 6.748 7.805 -5.727 1.00 90.31 97 SER A C 1
ATOM 730 O O . SER A 1 97 ? 5.917 8.714 -5.766 1.00 90.31 97 SER A O 1
ATOM 732 N N . TRP A 1 98 ? 8.055 8.026 -5.842 1.00 85.56 98 TRP A N 1
ATOM 733 C CA . TRP A 1 98 ? 8.626 9.339 -6.113 1.00 85.56 98 TRP A CA 1
ATOM 734 C C . TRP A 1 98 ? 9.163 9.385 -7.539 1.00 85.56 98 TRP A C 1
ATOM 736 O O . TRP A 1 98 ? 9.858 8.475 -7.991 1.00 85.56 98 TRP A O 1
ATOM 746 N N . ALA A 1 99 ? 8.825 10.458 -8.243 1.00 75.88 99 ALA A N 1
ATOM 747 C CA . ALA A 1 99 ? 9.336 10.788 -9.561 1.00 75.88 99 ALA A CA 1
ATOM 748 C C . ALA A 1 99 ? 10.349 11.936 -9.462 1.00 75.88 99 ALA A C 1
ATOM 750 O O . ALA A 1 99 ? 10.578 12.519 -8.397 1.00 75.88 99 ALA A O 1
ATOM 751 N N . LYS A 1 100 ? 10.973 12.255 -10.596 1.00 68.38 100 LYS A N 1
ATOM 752 C CA . LYS A 1 100 ? 11.820 13.441 -10.737 1.00 68.38 100 LYS A CA 1
ATOM 753 C C . LYS A 1 100 ? 11.038 14.717 -10.352 1.00 68.38 100 LYS A C 1
ATOM 755 O O . LYS A 1 100 ? 9.811 14.744 -10.410 1.00 68.38 100 LYS A O 1
ATOM 760 N N . ASP A 1 101 ? 11.755 15.758 -9.929 1.00 64.94 101 ASP A N 1
ATOM 761 C CA . ASP A 1 101 ? 11.207 17.093 -9.623 1.00 64.94 101 ASP A CA 1
ATOM 762 C C . ASP A 1 101 ? 10.243 17.151 -8.421 1.00 64.94 101 ASP A C 1
ATOM 764 O O . ASP A 1 101 ? 9.282 17.917 -8.407 1.00 64.94 101 ASP A O 1
ATOM 768 N N . PHE A 1 102 ? 10.519 16.353 -7.381 1.00 65.31 102 PHE A N 1
ATOM 769 C CA . PHE A 1 102 ? 9.754 16.305 -6.120 1.00 65.31 102 PHE A CA 1
ATOM 770 C C . PHE A 1 102 ? 8.291 15.862 -6.270 1.00 65.31 102 PHE A C 1
ATOM 772 O O . PHE A 1 102 ? 7.492 16.016 -5.344 1.00 65.31 102 PHE A O 1
ATOM 779 N N . GLN A 1 103 ? 7.933 15.275 -7.410 1.00 76.00 103 GLN A N 1
ATOM 780 C CA . GLN A 1 103 ? 6.595 14.750 -7.639 1.00 76.00 103 GLN A CA 1
ATOM 781 C C . GLN A 1 103 ? 6.448 13.379 -6.976 1.00 76.00 103 GLN A C 1
ATOM 783 O O . GLN A 1 103 ? 7.352 12.545 -7.026 1.00 76.00 103 GLN A O 1
ATOM 788 N N . SER A 1 104 ? 5.289 13.127 -6.371 1.00 83.00 104 SER A N 1
ATOM 789 C CA . SER A 1 104 ? 4.928 11.792 -5.893 1.00 83.00 104 SER A CA 1
ATOM 790 C C . SER A 1 104 ? 3.683 11.308 -6.613 1.00 83.00 104 SER A C 1
ATOM 792 O O . SER A 1 104 ? 2.774 12.097 -6.878 1.00 83.00 104 SER A O 1
ATOM 794 N N . ARG A 1 105 ? 3.650 10.018 -6.930 1.00 86.25 105 ARG A N 1
ATOM 795 C CA . ARG A 1 105 ? 2.453 9.337 -7.416 1.00 86.25 105 ARG A CA 1
ATOM 796 C C . ARG A 1 105 ? 1.869 8.536 -6.275 1.00 86.25 105 ARG A C 1
ATOM 798 O O . ARG A 1 105 ? 2.604 7.911 -5.515 1.00 86.25 105 ARG A O 1
ATOM 805 N N . LEU A 1 106 ? 0.552 8.591 -6.161 1.00 89.12 106 LEU A N 1
ATOM 806 C CA . LEU A 1 106 ? -0.212 7.848 -5.179 1.00 89.12 106 LEU A CA 1
ATOM 807 C C . LEU A 1 106 ? -1.285 7.063 -5.917 1.00 89.12 106 LEU A C 1
ATOM 809 O O . LEU A 1 106 ? -2.173 7.655 -6.529 1.00 89.12 106 LEU A O 1
ATOM 813 N N . SER A 1 107 ? -1.219 5.749 -5.790 1.00 91.06 107 SER A N 1
ATOM 814 C CA . SER A 1 107 ? -2.230 4.838 -6.305 1.00 91.06 107 SER A CA 1
ATOM 815 C C . SER A 1 107 ? -2.848 4.087 -5.139 1.00 91.06 107 SER A C 1
ATOM 817 O O . SER A 1 107 ? -2.144 3.614 -4.244 1.00 91.06 107 SER A O 1
ATOM 819 N N . ILE A 1 108 ? -4.175 4.014 -5.130 1.00 92.25 108 ILE A N 1
ATOM 820 C CA . ILE A 1 108 ? -4.949 3.371 -4.072 1.00 92.25 108 ILE A CA 1
ATOM 821 C C . ILE A 1 108 ? -5.788 2.286 -4.719 1.00 92.25 108 ILE A C 1
ATOM 823 O O . ILE A 1 108 ? -6.456 2.523 -5.724 1.00 92.25 108 ILE A O 1
ATOM 827 N N . PHE A 1 109 ? -5.762 1.110 -4.116 1.00 93.56 109 PHE A N 1
ATOM 828 C CA . PHE A 1 109 ? -6.619 -0.007 -4.457 1.00 93.56 109 PHE A CA 1
ATOM 829 C C . PHE A 1 109 ? -7.450 -0.369 -3.235 1.00 93.56 109 PHE A C 1
ATOM 831 O O . PHE A 1 109 ? -6.971 -0.241 -2.108 1.00 93.56 109 PHE A O 1
ATOM 838 N N . SER A 1 110 ? -8.678 -0.815 -3.451 1.00 93.56 110 SER A N 1
ATOM 839 C CA . SER A 1 110 ? -9.594 -1.245 -2.400 1.00 93.56 110 SER A CA 1
ATOM 840 C C . SER A 1 110 ? -10.302 -2.532 -2.794 1.00 93.56 110 SER A C 1
ATOM 842 O O . SER A 1 110 ? -10.546 -2.766 -3.980 1.00 93.56 110 SER A O 1
ATOM 844 N N . GLY A 1 111 ? -10.653 -3.327 -1.796 1.00 92.69 111 GLY A N 1
ATOM 845 C CA . GLY A 1 111 ? -11.366 -4.590 -1.930 1.00 92.69 111 GLY A CA 1
ATOM 846 C C . GLY A 1 111 ? -11.924 -5.031 -0.578 1.00 92.69 111 GLY A C 1
ATOM 847 O O . GLY A 1 111 ? -11.619 -4.424 0.452 1.00 92.69 111 GLY A O 1
ATOM 848 N N . MET A 1 112 ? -12.762 -6.061 -0.564 1.00 92.75 112 MET A N 1
ATOM 849 C CA . MET A 1 112 ? -13.194 -6.706 0.679 1.00 92.75 112 MET A CA 1
ATOM 850 C C . MET A 1 112 ? -12.109 -7.642 1.231 1.00 92.75 112 MET A C 1
ATOM 852 O O . MET A 1 112 ? -12.057 -7.865 2.443 1.00 92.75 112 MET A O 1
ATOM 856 N N . ASP A 1 113 ? -11.222 -8.125 0.360 1.00 91.94 113 ASP A N 1
ATOM 857 C CA . ASP A 1 113 ? -10.084 -8.996 0.643 1.00 91.94 113 ASP A CA 1
ATOM 858 C C . ASP A 1 113 ? -8.808 -8.496 -0.090 1.00 91.94 113 ASP A C 1
ATOM 860 O O . ASP A 1 113 ? -8.775 -7.434 -0.712 1.00 91.94 113 ASP A O 1
ATOM 864 N N . VAL A 1 114 ? -7.693 -9.214 0.020 1.00 92.12 114 VAL A N 1
ATOM 865 C CA . VAL A 1 114 ? -6.450 -8.902 -0.702 1.00 92.12 114 VAL A CA 1
ATOM 866 C C . VAL A 1 114 ? -6.504 -9.342 -2.166 1.00 92.12 114 VAL A C 1
ATOM 868 O O . VAL A 1 114 ? -5.850 -8.734 -3.014 1.00 92.12 114 VAL A O 1
ATOM 871 N N . ASP A 1 115 ? -7.301 -10.364 -2.482 1.00 92.44 115 ASP A N 1
ATOM 872 C CA . ASP A 1 115 ? -7.398 -10.940 -3.831 1.00 92.44 115 ASP A CA 1
ATOM 873 C C . ASP A 1 115 ? -8.340 -10.151 -4.761 1.00 92.44 115 ASP A C 1
ATOM 875 O O . ASP A 1 115 ? -8.265 -10.248 -5.993 1.00 92.44 115 ASP A O 1
ATOM 879 N N . ASP A 1 116 ? -9.216 -9.320 -4.196 1.00 93.31 116 ASP A N 1
ATOM 880 C CA . ASP A 1 116 ? -10.203 -8.530 -4.934 1.00 93.31 116 ASP A CA 1
ATOM 881 C C . ASP A 1 116 ? -9.831 -7.045 -5.054 1.00 93.31 116 ASP A C 1
ATOM 883 O O . ASP A 1 116 ? -10.643 -6.250 -5.521 1.00 93.31 116 ASP A O 1
ATOM 887 N N . LEU A 1 117 ? -8.589 -6.672 -4.730 1.00 92.69 117 LEU A N 1
ATOM 888 C CA . LEU A 1 117 ? -8.109 -5.296 -4.852 1.00 92.69 117 LEU A CA 1
ATOM 889 C C . LEU A 1 117 ? -8.318 -4.747 -6.276 1.00 92.69 117 LEU A C 1
ATOM 891 O O . LEU A 1 117 ? -7.842 -5.309 -7.273 1.00 92.69 117 LEU A O 1
ATOM 895 N N . ARG A 1 118 ? -9.026 -3.619 -6.377 1.00 92.44 118 ARG A N 1
ATOM 896 C CA . ARG A 1 118 ? -9.252 -2.852 -7.614 1.00 92.44 118 ARG A CA 1
ATOM 897 C C . ARG A 1 118 ? -8.893 -1.384 -7.398 1.00 92.44 118 ARG A C 1
ATOM 899 O O . ARG A 1 118 ? -8.967 -0.929 -6.261 1.00 92.44 118 ARG A O 1
ATOM 906 N N . PRO A 1 119 ? -8.509 -0.634 -8.449 1.00 91.25 119 PRO A N 1
ATOM 907 C CA . PRO A 1 119 ? -8.261 0.800 -8.323 1.00 91.25 119 PRO A CA 1
ATOM 908 C C . PRO A 1 119 ? -9.440 1.501 -7.639 1.00 91.25 119 PRO A C 1
ATOM 910 O O . PRO A 1 119 ? -10.583 1.372 -8.078 1.00 91.25 119 PRO A O 1
ATOM 913 N N . ALA A 1 120 ? -9.161 2.206 -6.546 1.00 85.25 120 ALA A N 1
ATOM 914 C CA . ALA A 1 120 ? -10.170 2.922 -5.783 1.00 85.25 120 ALA A CA 1
ATOM 915 C C . ALA A 1 120 ? -10.576 4.223 -6.506 1.00 85.25 120 ALA A C 1
ATOM 917 O O . ALA A 1 120 ? -9.759 4.804 -7.232 1.00 85.25 120 ALA A O 1
ATOM 918 N N . PRO A 1 121 ? -11.810 4.723 -6.303 1.00 70.81 121 PRO A N 1
ATOM 919 C CA . PRO A 1 121 ? -12.231 6.016 -6.832 1.00 70.81 121 PRO A CA 1
ATOM 920 C C . PRO A 1 121 ? -11.294 7.151 -6.392 1.00 70.81 121 PRO A C 1
ATOM 922 O O . PRO A 1 121 ? -10.881 7.232 -5.233 1.00 70.81 121 PRO A O 1
ATOM 925 N N . ILE A 1 122 ? -10.973 8.052 -7.322 1.00 62.47 122 ILE A N 1
ATOM 926 C CA . ILE A 1 122 ? -10.073 9.189 -7.089 1.00 62.47 122 ILE A CA 1
ATOM 927 C C . ILE A 1 122 ? -10.640 10.077 -5.968 1.00 62.47 122 ILE A C 1
ATOM 929 O O . ILE A 1 122 ? -11.787 10.511 -6.037 1.00 62.47 122 ILE A O 1
ATOM 933 N N . GLY A 1 123 ? -9.820 10.390 -4.959 1.00 56.31 123 GLY A N 1
ATOM 934 C CA . GLY A 1 123 ? -10.118 11.419 -3.951 1.00 56.31 123 GLY A CA 1
ATOM 935 C C . GLY A 1 123 ? -10.468 10.923 -2.544 1.00 56.31 123 GLY A C 1
ATOM 936 O O . GLY A 1 123 ? -10.492 11.740 -1.626 1.00 56.31 123 GLY A O 1
ATOM 937 N N . VAL A 1 124 ? -10.664 9.616 -2.330 1.00 57.44 124 VAL A N 1
ATOM 938 C CA . VAL A 1 124 ? -10.812 9.039 -0.981 1.00 57.44 124 VAL A CA 1
ATOM 939 C C . VAL A 1 124 ? -9.557 8.253 -0.642 1.00 57.44 124 VAL A C 1
ATOM 941 O O . VAL A 1 124 ? -9.301 7.187 -1.196 1.00 57.44 124 VAL A O 1
ATOM 944 N N . ALA A 1 125 ? -8.751 8.796 0.266 1.00 58.38 125 ALA A N 1
ATOM 945 C CA . ALA A 1 125 ? -7.604 8.082 0.792 1.00 58.38 125 ALA A CA 1
ATOM 946 C C . ALA A 1 125 ? -7.942 7.439 2.141 1.00 58.38 125 ALA A C 1
ATOM 948 O O . ALA A 1 125 ? -8.558 8.101 2.984 1.00 58.38 125 ALA A O 1
ATOM 949 N N . PRO A 1 126 ? -7.510 6.187 2.385 1.00 59.81 126 PRO A N 1
ATOM 950 C CA . PRO A 1 126 ? -7.636 5.579 3.699 1.00 59.81 126 PRO A CA 1
ATOM 951 C C . PRO A 1 126 ? -6.873 6.401 4.743 1.00 59.81 126 PRO A C 1
ATOM 953 O O . PRO A 1 126 ? -6.131 7.335 4.428 1.00 59.81 126 PRO A O 1
ATOM 956 N N . CYS A 1 127 ? -6.992 6.037 6.019 1.00 61.47 127 CYS A N 1
ATOM 957 C CA . CYS A 1 127 ? -6.348 6.756 7.125 1.00 61.47 127 CYS A CA 1
ATOM 958 C C . CYS A 1 127 ? -4.791 6.767 7.104 1.00 61.47 127 CYS A C 1
ATOM 960 O O . CYS A 1 127 ? -4.169 7.237 8.054 1.00 61.47 127 CYS A O 1
ATOM 962 N N . VAL A 1 128 ? -4.169 6.345 5.995 1.00 56.75 128 VAL A N 1
ATOM 963 C CA . VAL A 1 128 ? -2.726 6.253 5.718 1.00 56.75 128 VAL A CA 1
ATOM 964 C C . VAL A 1 128 ? -1.965 7.575 5.823 1.00 56.75 128 VAL A C 1
ATOM 966 O O . VAL A 1 128 ? -0.808 7.579 6.234 1.00 56.75 128 VAL A O 1
ATOM 969 N N . TRP A 1 129 ? -2.598 8.711 5.515 1.00 54.06 129 TRP A N 1
ATOM 970 C CA . TRP A 1 129 ? -1.937 10.025 5.517 1.00 54.06 129 TRP A CA 1
ATOM 971 C C . TRP A 1 129 ? -1.612 10.568 6.911 1.00 54.06 129 TRP A C 1
ATOM 973 O O . TRP A 1 129 ? -0.896 11.557 7.035 1.00 54.06 129 TRP A O 1
ATOM 983 N N . ARG A 1 130 ? -2.131 9.932 7.966 1.00 52.47 130 ARG A N 1
ATOM 984 C CA . ARG A 1 130 ? -1.876 10.314 9.362 1.00 52.47 130 ARG A CA 1
ATOM 985 C C . ARG A 1 130 ? -0.775 9.487 10.028 1.00 52.47 130 ARG A C 1
ATOM 987 O O . ARG A 1 130 ? -0.470 9.711 11.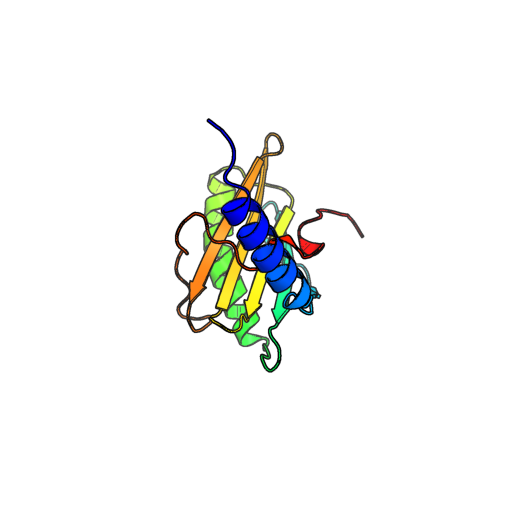197 1.00 52.47 130 ARG A O 1
ATOM 994 N N . CYS A 1 131 ? -0.155 8.566 9.292 1.00 50.56 131 CYS A N 1
ATOM 995 C CA . CYS A 1 131 ? 0.951 7.748 9.767 1.00 50.56 131 CYS A CA 1
ATOM 996 C C . CYS A 1 131 ? 2.280 8.342 9.285 1.00 50.56 131 CYS A C 1
ATOM 998 O O . CYS A 1 131 ? 2.444 8.639 8.104 1.00 50.56 131 CYS A O 1
ATOM 1000 N N . SER A 1 132 ? 3.271 8.451 10.174 1.00 51.09 132 SER A N 1
ATOM 1001 C CA . SER A 1 132 ? 4.630 8.924 9.846 1.00 51.09 132 SER A CA 1
ATOM 1002 C C . SER A 1 132 ? 5.369 8.061 8.804 1.00 51.09 132 SER A C 1
ATOM 1004 O O . SER A 1 132 ? 6.475 8.413 8.389 1.00 51.09 132 SER A O 1
ATOM 1006 N N . ALA A 1 133 ? 4.756 6.963 8.349 1.00 50.88 133 ALA A N 1
ATOM 1007 C CA . ALA A 1 133 ? 5.255 6.037 7.337 1.00 50.88 133 ALA A CA 1
ATOM 1008 C C . ALA A 1 133 ? 5.533 6.686 5.967 1.00 50.88 133 ALA A C 1
ATOM 1010 O O . ALA A 1 133 ? 6.374 6.188 5.223 1.00 50.88 133 ALA A O 1
ATOM 1011 N N . THR A 1 134 ? 4.880 7.805 5.633 1.00 49.50 134 THR A N 1
ATOM 1012 C CA . THR A 1 134 ? 5.130 8.546 4.379 1.00 49.50 134 THR A CA 1
ATOM 1013 C C . THR A 1 134 ? 6.347 9.467 4.457 1.00 49.50 134 THR A C 1
ATOM 1015 O O . THR A 1 134 ? 6.812 9.973 3.434 1.00 49.50 134 THR A O 1
ATOM 1018 N N . SER A 1 135 ? 6.906 9.686 5.654 1.00 53.91 135 SER A N 1
ATOM 1019 C CA . SER A 1 135 ? 8.151 10.434 5.775 1.00 53.91 135 SER A CA 1
ATOM 1020 C C . SER A 1 135 ? 9.280 9.574 5.201 1.00 53.91 135 SER A C 1
ATOM 1022 O O . SER A 1 135 ? 9.639 8.533 5.746 1.00 53.91 135 SER A O 1
ATOM 1024 N N . GLY A 1 136 ? 9.862 9.992 4.076 1.00 47.38 136 GLY A N 1
ATOM 1025 C CA . GLY A 1 136 ? 10.998 9.324 3.426 1.00 47.38 136 GLY A CA 1
ATOM 1026 C C . GLY A 1 136 ? 12.292 9.304 4.259 1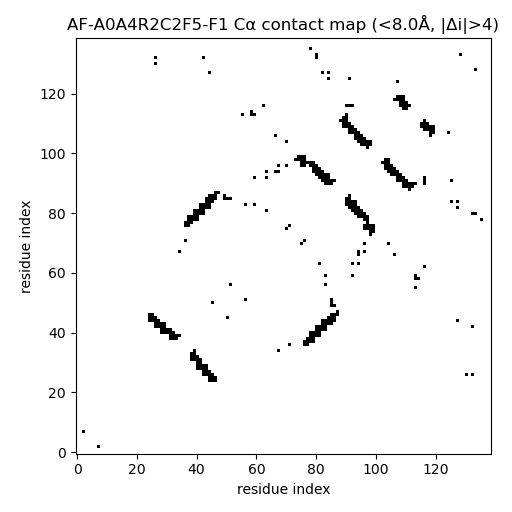.00 47.38 136 GLY A C 1
ATOM 1027 O O . GLY A 1 136 ? 13.384 9.217 3.702 1.00 47.38 136 GLY A O 1
ATOM 1028 N N . ARG A 1 137 ? 12.207 9.412 5.591 1.00 41.81 137 ARG A N 1
ATOM 1029 C CA . ARG A 1 137 ? 13.341 9.534 6.501 1.00 41.81 137 ARG A CA 1
ATOM 1030 C C . ARG A 1 137 ? 14.200 8.268 6.442 1.00 41.81 137 ARG A C 1
ATOM 1032 O O . ARG A 1 137 ? 13.697 7.141 6.505 1.00 41.81 137 ARG A O 1
ATOM 1039 N N . ARG A 1 138 ? 15.510 8.465 6.278 1.00 38.44 138 ARG A N 1
ATOM 1040 C CA . ARG A 1 138 ? 16.531 7.443 6.531 1.00 38.44 138 ARG A CA 1
ATOM 1041 C C . ARG A 1 138 ? 16.573 7.187 8.039 1.00 38.44 138 ARG A C 1
ATOM 1043 O O . ARG A 1 138 ? 16.783 8.131 8.797 1.00 38.44 138 ARG A O 1
ATOM 1050 N N . THR A 1 139 ? 16.343 5.945 8.442 1.00 41.03 139 THR A N 1
ATOM 1051 C CA . THR A 1 139 ? 16.958 5.362 9.641 1.00 41.03 139 THR A CA 1
ATOM 1052 C C . THR A 1 139 ? 18.191 4.618 9.180 1.00 41.03 139 THR A C 1
ATOM 1054 O O . THR A 1 139 ? 18.038 3.890 8.169 1.00 41.03 139 THR A O 1
#

Foldseek 3Di:
DDDDVVVVVVVVVVVVVVVVPDDQFDKAWDDWDDDVQEIETEIETEDPPDDDDPV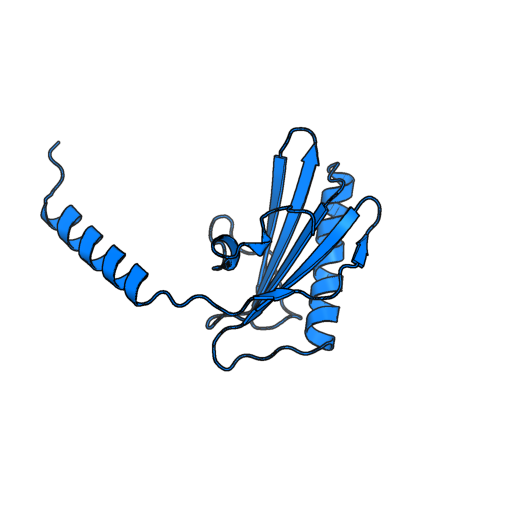LVVLLVVVLNVVVVVVVVVAFHYYKYWYFYHDPQWTKIWIWTAHPPRDIDIWMWTDNGSNGTDTDDPDDDPPVVVDCSPVPDDD